Protein AF-A0A699UCY2-F1 (afdb_monomer_lite)

Organism: Tanacetum cinerariifolium (NCBI:txid118510)

Radius of gyration: 21.36 Å; chains: 1; bounding box: 58×49×42 Å

pLDDT: mean 86.12, std 10.16, range [36.03, 95.38]

InterPro domains:
  IPR010339 TIP49, P-loop domain [PF06068] (1-125)
  IPR027238 RuvB-like [PTHR11093] (1-125)
  IPR027417 P-loop containing nucleoside triphosphate hydrolase [G3DSA:3.40.50.300] (1-125)
  IPR027417 P-loop containing nucleoside triphosphate hydrolase [SSF52540] (2-104)

Foldseek 3Di:
DDDPVVLLVVLVVVLVCVLVVVDDPDDDDDDDDPPPCPVVSVVVSQVSNDPPQFDADDDPVQLDDPVDHSVVSVVVSVVSRDDDDDDDDDDDDDFDWPDKAWDDDPDPPDDDIDIDTDGDDPPPDD

Sequence (126 aa):
MVGQTKARKAAGVIVQMVKEGKIASRVVLLAAQPGTGKTAIAMGMAKSIGLETPFAMLAGSELFSLEMSKTEALMQACRKAIGVRIKEETEVMEGEVVEIQIDRPALLGAVSKTGKLTLKTTEMEI

Secondary structure (DSSP, 8-state):
--S-HHHHHHHHHHHHHHHTT---S--------TTSSHHHHHHHHHHHH-TTS------GGGG--SSS-HHHHHHHHHHHT--------------EEEEEEEE--SSTTS-PPEEEEEEE-TT---

Structure (mmCIF, N/CA/C/O backbone):
data_AF-A0A699UCY2-F1
#
_entry.id   AF-A0A699UCY2-F1
#
loop_
_atom_site.group_PDB
_atom_site.id
_atom_site.type_symbol
_atom_site.label_atom_id
_atom_site.label_alt_id
_atom_site.label_comp_id
_atom_site.label_asym_id
_atom_site.label_entity_id
_atom_site.label_seq_id
_atom_site.pdbx_PDB_ins_code
_atom_site.Cartn_x
_atom_site.Cartn_y
_atom_site.Cartn_z
_atom_site.occupancy
_atom_site.B_iso_or_equiv
_atom_site.auth_seq_id
_atom_site.auth_comp_id
_atom_site.auth_asym_id
_atom_site.auth_atom_id
_atom_site.pdbx_PDB_model_num
ATOM 1 N N . MET A 1 1 ? -8.687 -5.660 -11.034 1.00 74.88 1 MET A N 1
ATOM 2 C CA . MET A 1 1 ? -7.493 -5.971 -11.860 1.00 74.88 1 MET A CA 1
ATOM 3 C C . MET A 1 1 ? -7.890 -6.960 -12.937 1.00 74.88 1 MET A C 1
ATOM 5 O O . MET A 1 1 ? -8.537 -7.946 -12.607 1.00 74.88 1 MET A O 1
ATOM 9 N N . VAL A 1 2 ? -7.500 -6.712 -14.184 1.00 87.19 2 VAL A N 1
ATOM 10 C CA . VAL A 1 2 ? -7.821 -7.566 -15.338 1.00 87.19 2 VAL A CA 1
ATOM 11 C C . VAL A 1 2 ? -6.514 -8.097 -15.935 1.00 87.19 2 VAL A C 1
ATOM 13 O O . VAL A 1 2 ? -5.512 -7.385 -15.942 1.00 87.19 2 VAL A O 1
ATOM 16 N N . GLY A 1 3 ? -6.497 -9.354 -16.385 1.00 91.81 3 GLY A N 1
ATOM 17 C CA . GLY A 1 3 ? -5.299 -9.997 -16.937 1.00 91.81 3 GLY A CA 1
ATOM 18 C C . GLY A 1 3 ? -4.209 -10.309 -15.900 1.00 91.81 3 GLY A C 1
ATOM 19 O O . GLY A 1 3 ? -4.487 -10.444 -14.705 1.00 91.81 3 GLY A O 1
ATOM 20 N N . GLN A 1 4 ? -2.964 -10.465 -16.375 1.00 92.38 4 GLN A N 1
ATOM 21 C CA . GLN A 1 4 ? -1.771 -10.790 -15.570 1.00 92.38 4 GLN A CA 1
ATOM 22 C C . GLN A 1 4 ? -1.958 -12.000 -14.633 1.00 92.38 4 GLN A C 1
ATOM 24 O O . GLN A 1 4 ? -1.514 -11.996 -13.486 1.00 92.38 4 GLN A O 1
ATOM 29 N N . THR A 1 5 ? -2.624 -13.057 -15.109 1.00 94.44 5 THR A N 1
ATOM 30 C CA . THR A 1 5 ? -3.078 -14.186 -14.277 1.00 94.44 5 THR A CA 1
ATOM 31 C C . THR A 1 5 ? -1.939 -14.862 -13.512 1.00 94.44 5 THR A C 1
ATOM 33 O O . THR A 1 5 ? -2.072 -15.112 -12.316 1.00 94.44 5 THR A O 1
ATOM 36 N N . LYS A 1 6 ? -0.790 -15.098 -14.166 1.00 94.19 6 LYS A N 1
ATOM 37 C CA . LYS A 1 6 ? 0.395 -15.693 -13.521 1.00 94.19 6 LYS A CA 1
ATOM 38 C C . LYS A 1 6 ? 0.955 -14.788 -12.419 1.00 94.19 6 LYS A C 1
ATOM 40 O O . LYS A 1 6 ? 1.172 -15.256 -11.304 1.00 94.19 6 LYS A O 1
ATOM 45 N N . ALA A 1 7 ? 1.124 -13.496 -12.704 1.00 94.62 7 ALA A N 1
ATOM 46 C CA . ALA A 1 7 ? 1.653 -12.535 -11.740 1.00 94.62 7 ALA A CA 1
ATOM 47 C C . ALA A 1 7 ? 0.699 -12.331 -10.553 1.00 94.62 7 ALA A C 1
ATOM 49 O O . ALA A 1 7 ? 1.140 -12.307 -9.410 1.00 94.62 7 ALA A O 1
ATOM 50 N N . ARG A 1 8 ? -0.616 -12.272 -10.800 1.00 94.50 8 ARG A N 1
ATOM 51 C CA . ARG A 1 8 ? -1.638 -12.197 -9.745 1.00 94.50 8 ARG A CA 1
ATOM 52 C C . ARG A 1 8 ? -1.660 -13.444 -8.869 1.00 94.50 8 ARG A C 1
ATOM 54 O O . ARG A 1 8 ? -1.781 -13.317 -7.656 1.00 94.50 8 ARG A O 1
ATOM 61 N N . LYS A 1 9 ? -1.524 -14.633 -9.463 1.00 95.38 9 LYS A N 1
ATOM 62 C CA . LYS A 1 9 ? -1.450 -15.888 -8.707 1.00 95.38 9 LYS A CA 1
ATOM 63 C C . LYS A 1 9 ? -0.212 -15.908 -7.806 1.00 95.38 9 LYS A C 1
ATOM 65 O O . LYS A 1 9 ? -0.347 -16.188 -6.623 1.00 95.38 9 LYS A O 1
ATOM 70 N N . ALA A 1 10 ? 0.957 -15.535 -8.331 1.00 95.31 10 ALA A N 1
ATOM 71 C CA . ALA A 1 10 ? 2.187 -15.427 -7.540 1.00 95.31 10 ALA A CA 1
ATOM 72 C C . ALA A 1 10 ? 2.069 -14.382 -6.413 1.00 95.31 10 ALA A C 1
ATOM 74 O O . ALA A 1 10 ? 2.399 -14.668 -5.264 1.00 95.31 10 ALA A O 1
ATOM 75 N N . ALA A 1 11 ? 1.524 -13.201 -6.719 1.00 94.62 11 ALA A N 1
ATOM 76 C CA . ALA A 1 11 ? 1.245 -12.154 -5.740 1.00 94.62 11 ALA A CA 1
ATOM 77 C C . ALA A 1 11 ? 0.294 -12.629 -4.628 1.00 94.62 11 ALA A C 1
ATOM 79 O O . ALA A 1 11 ? 0.522 -12.324 -3.462 1.00 94.62 11 ALA A O 1
ATOM 80 N N . GLY A 1 12 ? -0.732 -13.417 -4.968 1.00 94.50 12 GLY A N 1
ATOM 81 C CA . GLY A 1 12 ? -1.658 -14.007 -3.999 1.00 94.50 12 GLY A CA 1
ATOM 82 C C . GLY A 1 12 ? -0.970 -14.956 -3.016 1.00 94.50 12 GLY A C 1
ATOM 83 O O . GLY A 1 12 ? -1.203 -14.854 -1.816 1.00 94.50 12 GLY A O 1
ATOM 84 N N . VAL A 1 13 ? -0.059 -15.809 -3.501 1.00 94.69 13 VAL A N 1
ATOM 85 C CA . VAL A 1 13 ? 0.745 -16.688 -2.630 1.00 94.69 13 VAL A CA 1
ATOM 86 C C . VAL A 1 13 ? 1.598 -15.856 -1.670 1.00 94.69 13 VAL A C 1
ATOM 88 O O . VAL A 1 13 ? 1.648 -16.154 -0.483 1.00 94.69 13 VAL A O 1
ATOM 91 N N . ILE A 1 14 ? 2.218 -14.773 -2.150 1.00 93.56 14 ILE A N 1
ATOM 92 C CA . ILE A 1 14 ? 3.010 -13.869 -1.301 1.00 93.56 14 ILE A CA 1
ATOM 93 C C . ILE A 1 14 ? 2.141 -13.209 -0.229 1.00 93.56 14 ILE A C 1
ATOM 95 O O . ILE A 1 14 ? 2.510 -13.233 0.941 1.00 93.56 14 ILE A O 1
ATOM 99 N N . VAL A 1 15 ? 0.982 -12.659 -0.601 1.00 92.50 15 VAL A N 1
ATOM 100 C CA . VAL A 1 15 ? 0.042 -12.053 0.358 1.00 92.50 15 VAL A CA 1
ATOM 101 C C . VAL A 1 15 ? -0.364 -13.063 1.427 1.00 92.50 15 VAL A C 1
ATOM 103 O O . VAL A 1 15 ? -0.406 -12.722 2.606 1.00 92.50 15 VAL A O 1
ATOM 106 N N . GLN A 1 16 ? -0.620 -14.311 1.038 1.00 93.06 16 GLN A N 1
ATOM 107 C CA . GLN A 1 16 ? -0.981 -15.357 1.983 1.00 93.06 16 GLN A CA 1
ATOM 108 C C . GLN A 1 16 ? 0.174 -15.717 2.926 1.00 93.06 16 GLN A C 1
ATOM 110 O O . GLN A 1 16 ? -0.032 -15.782 4.133 1.00 93.06 16 GLN A O 1
ATOM 115 N N . MET A 1 17 ? 1.401 -15.840 2.413 1.00 92.56 17 MET A N 1
ATOM 116 C CA . MET A 1 17 ? 2.586 -16.062 3.250 1.00 92.56 17 MET A CA 1
ATOM 117 C C . MET A 1 17 ? 2.824 -14.920 4.249 1.00 92.56 17 MET A C 1
ATOM 119 O O . MET A 1 17 ? 3.255 -15.182 5.371 1.00 92.56 17 MET A O 1
ATOM 123 N N . VAL A 1 18 ? 2.527 -13.673 3.863 1.00 89.62 18 VAL A N 1
ATOM 124 C CA . VAL A 1 18 ? 2.596 -12.505 4.758 1.00 89.62 18 VAL A CA 1
ATOM 125 C C . VAL A 1 18 ? 1.525 -12.586 5.846 1.00 89.62 18 VAL A C 1
ATOM 127 O O . VAL A 1 18 ? 1.847 -12.423 7.018 1.00 89.62 18 VAL A O 1
ATOM 130 N N . LYS A 1 19 ? 0.269 -12.890 5.490 1.00 87.88 19 LYS A N 1
ATOM 131 C CA . LYS A 1 19 ? -0.832 -13.035 6.463 1.00 87.88 19 LYS A CA 1
ATOM 132 C C . LYS A 1 19 ? -0.603 -14.167 7.461 1.00 87.88 19 LYS A C 1
ATOM 134 O O . LYS A 1 19 ? -0.960 -14.038 8.623 1.00 87.88 19 LYS A O 1
ATOM 139 N N . GLU A 1 20 ? -0.000 -15.261 7.008 1.00 90.88 20 GLU A N 1
ATOM 140 C CA . GLU A 1 20 ? 0.350 -16.411 7.846 1.00 90.88 20 GLU A CA 1
ATOM 141 C C . GLU A 1 20 ? 1.627 -16.179 8.677 1.00 90.88 20 GLU A C 1
ATOM 143 O O . GLU A 1 20 ? 2.028 -17.063 9.430 1.00 90.88 20 GLU A O 1
ATOM 148 N N . GLY A 1 21 ? 2.305 -15.033 8.527 1.00 84.00 21 GLY A N 1
ATOM 149 C CA . GLY A 1 21 ? 3.545 -14.723 9.246 1.00 84.00 21 GLY A CA 1
ATOM 150 C C . GLY A 1 21 ? 4.742 -15.603 8.860 1.00 84.00 21 GLY A C 1
ATOM 151 O O . GLY A 1 21 ? 5.761 -15.595 9.543 1.00 84.00 21 GLY A O 1
ATOM 152 N N . LYS A 1 22 ? 4.653 -16.362 7.759 1.00 84.69 22 LYS A N 1
ATOM 153 C CA . LYS A 1 22 ? 5.700 -17.299 7.304 1.00 84.69 22 LYS A CA 1
ATOM 154 C C . LYS A 1 22 ? 6.893 -16.605 6.649 1.00 84.69 22 LYS A C 1
ATOM 156 O O . LYS A 1 22 ? 7.924 -17.233 6.411 1.00 84.69 22 LYS A O 1
ATOM 161 N N . ILE A 1 23 ? 6.750 -15.325 6.309 1.00 79.69 23 ILE A N 1
ATOM 162 C CA . ILE A 1 23 ? 7.798 -14.515 5.694 1.00 79.69 23 ILE A CA 1
ATOM 163 C C . ILE A 1 23 ? 7.944 -13.203 6.462 1.00 79.69 23 ILE A C 1
ATOM 165 O O . ILE A 1 23 ? 6.996 -12.430 6.561 1.00 79.69 23 ILE A O 1
ATOM 169 N N . ALA A 1 24 ? 9.170 -12.927 6.903 1.00 74.88 24 ALA A N 1
ATOM 170 C CA . ALA A 1 24 ? 9.623 -11.621 7.363 1.00 74.88 24 ALA A CA 1
ATOM 171 C C 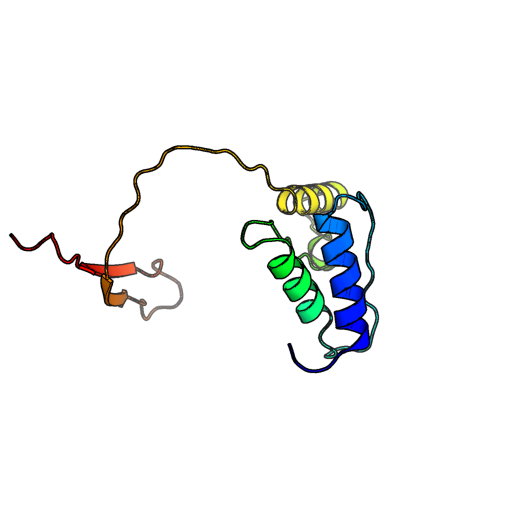. ALA A 1 24 ? 10.893 -11.221 6.593 1.00 74.88 24 ALA A C 1
ATOM 173 O O . ALA A 1 24 ? 11.656 -12.08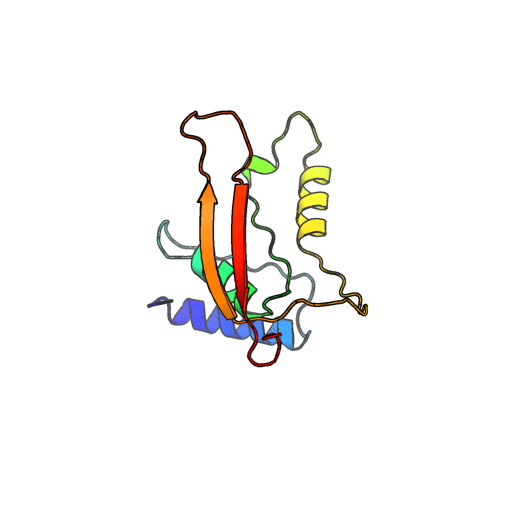6 6.154 1.00 74.88 24 ALA A O 1
ATOM 174 N N . SER A 1 25 ? 11.103 -9.915 6.412 1.00 78.94 25 SER A N 1
ATOM 175 C CA . SER A 1 25 ? 12.340 -9.342 5.854 1.00 78.94 25 SER A CA 1
ATOM 176 C C . SER A 1 25 ? 12.749 -9.877 4.474 1.00 78.94 25 SER A C 1
ATOM 178 O O . SER A 1 25 ? 13.933 -10.052 4.191 1.00 78.94 25 SER A O 1
ATOM 180 N N . ARG A 1 26 ? 11.776 -10.141 3.591 1.00 87.94 26 ARG A N 1
ATOM 181 C CA . ARG A 1 26 ? 12.040 -10.530 2.197 1.00 87.94 26 ARG A CA 1
ATOM 182 C C . ARG A 1 26 ? 11.637 -9.439 1.221 1.00 87.94 26 ARG A C 1
ATOM 184 O O . ARG A 1 26 ? 10.629 -8.764 1.405 1.00 87.94 26 ARG A O 1
ATOM 191 N N . VAL A 1 27 ? 12.411 -9.331 0.146 1.00 90.31 27 VAL A N 1
ATOM 192 C CA . VAL A 1 27 ? 12.154 -8.412 -0.963 1.00 90.31 27 VAL A CA 1
ATOM 193 C C . VAL A 1 27 ? 11.523 -9.179 -2.117 1.00 90.31 27 VAL A C 1
ATOM 195 O O . VAL A 1 27 ? 11.981 -10.259 -2.488 1.00 90.31 27 VAL A O 1
ATOM 198 N N . VAL A 1 28 ? 10.475 -8.603 -2.696 1.00 92.44 28 VAL A N 1
ATOM 199 C CA . VAL A 1 28 ? 9.821 -9.114 -3.902 1.00 92.44 28 VAL A CA 1
ATOM 200 C C . VAL A 1 28 ? 10.113 -8.150 -5.042 1.00 92.44 28 VAL A C 1
ATOM 202 O O . VAL A 1 28 ? 9.755 -6.977 -4.970 1.00 92.44 28 VAL A O 1
ATOM 205 N N . LEU A 1 29 ? 10.739 -8.649 -6.108 1.00 94.81 29 LEU A N 1
ATOM 206 C CA . LEU A 1 29 ? 11.026 -7.871 -7.309 1.00 94.81 29 LEU A CA 1
ATOM 207 C C . LEU A 1 29 ? 9.991 -8.173 -8.400 1.00 94.81 29 LEU A C 1
ATOM 209 O O . LEU A 1 29 ? 9.835 -9.316 -8.823 1.00 94.81 29 LEU A O 1
ATOM 213 N N . LEU A 1 30 ? 9.311 -7.135 -8.890 1.00 93.69 30 LEU A N 1
ATOM 214 C CA . LEU A 1 30 ? 8.409 -7.221 -10.039 1.00 93.69 30 LEU A CA 1
ATOM 215 C C . LEU A 1 30 ? 9.109 -6.659 -11.283 1.00 93.69 30 LEU A C 1
ATOM 217 O O . LEU A 1 30 ? 9.202 -5.444 -11.445 1.00 93.69 30 LEU A O 1
ATOM 221 N N . ALA A 1 31 ? 9.568 -7.529 -12.184 1.00 94.06 31 ALA A N 1
ATOM 222 C CA . ALA A 1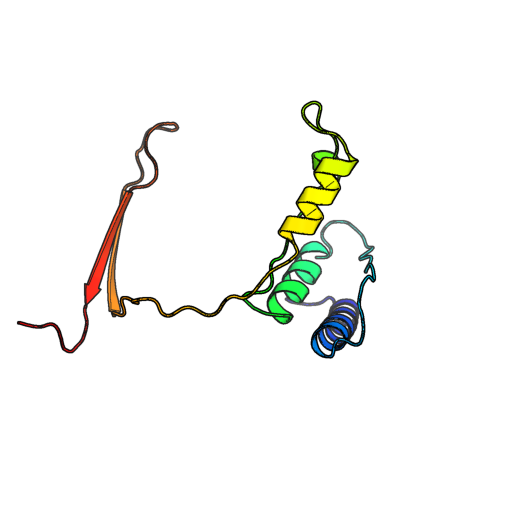 31 ? 10.242 -7.146 -13.428 1.00 94.06 31 ALA A CA 1
ATOM 223 C C . ALA A 1 31 ? 9.362 -7.439 -14.657 1.00 94.06 31 ALA A C 1
ATOM 225 O O . ALA A 1 31 ? 8.821 -8.531 -14.788 1.00 94.06 31 ALA A O 1
ATOM 226 N N . ALA A 1 32 ? 9.195 -6.455 -15.551 1.00 93.62 32 ALA A N 1
ATOM 227 C CA . ALA A 1 32 ? 8.570 -6.609 -16.879 1.00 93.62 32 ALA A CA 1
ATOM 228 C C . ALA A 1 32 ? 8.733 -5.295 -17.690 1.00 93.62 32 ALA A C 1
ATOM 230 O O . ALA A 1 32 ? 9.292 -4.325 -17.178 1.00 93.62 32 ALA A O 1
ATOM 231 N N . GLN A 1 33 ? 8.119 -5.180 -18.867 1.00 95.31 33 GLN A N 1
ATOM 232 C CA . GLN A 1 33 ? 8.068 -3.931 -19.652 1.00 95.31 33 GLN A CA 1
ATOM 233 C C . GLN A 1 33 ? 7.235 -2.807 -18.989 1.00 95.31 33 GLN A C 1
ATOM 235 O O . GLN A 1 33 ? 6.361 -3.111 -18.164 1.00 95.31 33 GLN A O 1
ATOM 240 N N . PRO A 1 34 ? 7.464 -1.518 -19.304 1.00 94.50 34 PRO A N 1
ATOM 241 C CA . PRO A 1 34 ? 6.600 -0.412 -18.873 1.00 94.50 34 PRO A CA 1
ATOM 242 C C . PRO A 1 34 ? 5.125 -0.636 -19.255 1.00 94.50 34 PRO A C 1
ATOM 244 O O . PRO A 1 34 ? 4.827 -1.358 -20.198 1.00 94.50 34 PRO A O 1
ATOM 247 N N . GLY A 1 35 ? 4.183 -0.081 -18.486 1.00 92.62 35 GLY A N 1
ATOM 248 C CA . GLY A 1 35 ? 2.740 -0.201 -18.768 1.00 92.62 35 GLY A CA 1
ATOM 249 C C . GLY A 1 35 ? 2.088 -1.557 -18.439 1.00 92.62 35 GLY A C 1
ATOM 250 O O . GLY A 1 35 ? 0.873 -1.683 -18.494 1.00 92.62 35 GLY A O 1
ATOM 251 N N . THR A 1 36 ? 2.849 -2.567 -18.007 1.00 93.50 36 THR A N 1
ATOM 252 C CA . THR A 1 36 ? 2.325 -3.927 -17.725 1.00 93.50 36 THR A CA 1
ATOM 253 C C . THR A 1 36 ? 1.644 -4.104 -16.358 1.00 93.50 36 THR A C 1
ATOM 255 O O . THR A 1 36 ? 1.288 -5.222 -15.986 1.00 93.50 36 THR A O 1
ATOM 258 N N . GLY A 1 37 ? 1.453 -3.021 -15.596 1.00 92.31 37 GLY A N 1
ATOM 259 C CA . GLY A 1 37 ? 0.680 -3.039 -14.347 1.00 92.31 37 GLY A CA 1
ATOM 260 C C . GLY A 1 37 ? 1.436 -3.475 -13.083 1.00 92.31 37 GLY A C 1
ATOM 261 O O . GLY A 1 37 ? 0.799 -3.915 -12.131 1.00 92.31 37 GLY A O 1
ATOM 262 N N . LYS A 1 38 ? 2.769 -3.337 -13.022 1.00 94.75 38 LYS A N 1
ATOM 263 C CA . LYS A 1 38 ? 3.563 -3.701 -11.821 1.00 94.75 38 LYS A CA 1
ATOM 264 C C . LYS A 1 38 ? 3.116 -2.946 -10.574 1.00 94.75 38 LYS A C 1
ATOM 266 O O . LYS A 1 38 ? 2.837 -3.561 -9.551 1.00 94.75 38 LYS A O 1
ATOM 271 N N . THR A 1 39 ? 2.987 -1.624 -10.687 1.00 91.69 39 THR A N 1
ATOM 272 C CA . THR A 1 39 ? 2.522 -0.761 -9.594 1.00 91.69 39 THR A CA 1
ATOM 273 C C . THR A 1 39 ? 1.096 -1.122 -9.181 1.00 91.69 39 THR A C 1
ATOM 275 O O . THR A 1 39 ? 0.797 -1.183 -7.994 1.00 91.69 39 THR A O 1
ATOM 278 N N . ALA A 1 40 ? 0.233 -1.468 -10.144 1.00 92.75 40 ALA A N 1
ATOM 279 C CA . ALA A 1 40 ? -1.128 -1.918 -9.862 1.00 92.75 40 ALA A CA 1
ATOM 280 C C . ALA A 1 40 ? -1.160 -3.257 -9.101 1.00 92.75 40 ALA A C 1
ATOM 282 O O . ALA A 1 40 ? -1.974 -3.416 -8.194 1.00 92.75 40 ALA A O 1
ATOM 283 N N . ILE A 1 41 ? -0.269 -4.203 -9.427 1.00 93.69 41 ILE A N 1
ATOM 284 C CA . ILE A 1 41 ? -0.113 -5.454 -8.667 1.00 93.69 41 ILE A CA 1
ATOM 285 C C . ILE A 1 41 ? 0.356 -5.153 -7.239 1.00 93.69 41 ILE A C 1
ATOM 287 O O . ILE A 1 41 ? -0.258 -5.651 -6.301 1.00 93.69 41 ILE A O 1
ATOM 291 N N . ALA A 1 42 ? 1.379 -4.310 -7.061 1.00 91.56 42 ALA A N 1
ATOM 292 C CA . ALA A 1 42 ? 1.891 -3.947 -5.736 1.00 91.56 42 ALA A CA 1
ATOM 293 C C . ALA A 1 42 ? 0.817 -3.276 -4.857 1.00 91.56 42 ALA A C 1
ATOM 295 O O . ALA A 1 42 ? 0.610 -3.682 -3.715 1.00 91.56 42 ALA A O 1
ATOM 296 N N . MET A 1 43 ? 0.059 -2.324 -5.411 1.00 89.56 43 MET A N 1
ATOM 297 C CA . MET A 1 43 ? -1.075 -1.706 -4.713 1.00 89.56 43 MET A CA 1
ATOM 298 C C . MET A 1 43 ? -2.183 -2.719 -4.393 1.00 89.56 43 MET A C 1
ATOM 300 O O . MET A 1 43 ? -2.789 -2.659 -3.325 1.00 89.56 43 MET A O 1
ATOM 304 N N . GLY A 1 44 ? -2.451 -3.661 -5.303 1.00 91.56 44 GLY A N 1
ATOM 305 C CA . GLY A 1 44 ? -3.407 -4.744 -5.077 1.00 91.56 44 GLY A CA 1
ATOM 306 C C . GLY A 1 44 ? -2.988 -5.663 -3.929 1.00 91.56 44 GLY A C 1
ATOM 307 O O . GLY A 1 44 ? -3.826 -6.022 -3.104 1.00 91.56 44 GLY A O 1
ATOM 308 N N . MET A 1 45 ? -1.698 -6.001 -3.840 1.00 91.69 45 MET A N 1
ATOM 309 C CA . MET A 1 45 ? -1.139 -6.777 -2.730 1.00 91.69 45 MET A CA 1
ATOM 310 C C . MET A 1 45 ? -1.307 -6.038 -1.404 1.00 91.69 45 MET A C 1
ATOM 312 O O . MET A 1 45 ? -1.840 -6.619 -0.465 1.00 91.69 45 MET A O 1
ATOM 316 N N . ALA A 1 46 ? -0.935 -4.756 -1.352 1.00 88.81 46 ALA A N 1
ATOM 317 C CA . ALA A 1 46 ? -1.051 -3.930 -0.151 1.00 88.81 46 ALA A CA 1
ATOM 318 C C . ALA A 1 46 ? -2.491 -3.878 0.382 1.00 88.81 46 ALA A C 1
ATOM 320 O O . ALA A 1 46 ? -2.739 -4.249 1.526 1.00 88.81 46 ALA A O 1
ATOM 321 N N . LYS A 1 47 ? -3.458 -3.546 -0.486 1.00 88.38 47 LYS A N 1
ATOM 322 C CA . LYS A 1 47 ? -4.888 -3.530 -0.129 1.00 88.38 47 LYS A CA 1
ATOM 323 C C . LYS A 1 47 ? -5.417 -4.897 0.311 1.00 88.38 47 LYS A C 1
ATOM 325 O O . LYS A 1 47 ? -6.356 -4.965 1.094 1.00 88.38 47 LYS A O 1
ATOM 330 N N . SER A 1 48 ? -4.839 -5.982 -0.206 1.00 90.25 48 SER A N 1
ATOM 331 C CA . SER A 1 48 ? -5.263 -7.344 0.132 1.00 90.25 48 SER A CA 1
ATOM 332 C C . SER A 1 48 ? -4.727 -7.821 1.481 1.00 90.25 48 SER A C 1
ATOM 334 O O . SER A 1 48 ? -5.336 -8.716 2.065 1.00 90.25 48 SER A O 1
ATOM 336 N N . ILE A 1 49 ? -3.603 -7.277 1.967 1.00 87.44 49 ILE A N 1
ATOM 337 C CA . ILE A 1 49 ? -3.046 -7.599 3.292 1.00 87.44 49 ILE A CA 1
ATOM 338 C C . ILE A 1 49 ? -3.968 -7.038 4.381 1.00 87.44 49 ILE A C 1
ATOM 340 O O . ILE A 1 49 ? -4.385 -7.796 5.254 1.00 87.44 49 ILE A O 1
ATOM 344 N N . GLY A 1 50 ? -4.370 -5.772 4.255 1.00 84.19 50 GLY A N 1
ATOM 345 C CA . GLY A 1 50 ? -5.364 -5.129 5.109 1.00 84.19 50 GLY A CA 1
ATOM 346 C C . GLY A 1 50 ? -5.592 -3.671 4.708 1.00 84.19 50 GLY A C 1
ATOM 347 O O . GLY A 1 50 ? -4.678 -3.011 4.219 1.00 84.19 50 GLY A O 1
ATOM 348 N N . LEU A 1 51 ? -6.808 -3.159 4.927 1.00 76.62 51 LEU A N 1
ATOM 349 C CA . LEU A 1 51 ? -7.153 -1.751 4.662 1.00 76.62 51 LEU A CA 1
ATOM 350 C C . LEU A 1 51 ? -6.337 -0.779 5.528 1.00 76.62 51 LEU A C 1
ATOM 352 O O . LEU A 1 51 ? -6.041 0.329 5.098 1.00 76.62 51 LEU A O 1
ATOM 356 N N . GLU A 1 52 ? -5.945 -1.225 6.719 1.00 76.88 52 GLU A N 1
ATOM 357 C CA . GLU A 1 52 ? -5.175 -0.448 7.695 1.00 76.88 52 GLU A CA 1
ATOM 358 C C . GLU A 1 52 ? -3.666 -0.722 7.627 1.00 76.88 52 GLU A C 1
ATOM 360 O O . GLU A 1 52 ? -2.902 -0.218 8.447 1.00 76.88 52 GLU A O 1
ATOM 365 N N . THR A 1 53 ? -3.209 -1.573 6.702 1.00 80.75 53 THR A N 1
ATOM 366 C CA . THR A 1 53 ? -1.779 -1.852 6.566 1.00 80.75 53 THR A CA 1
ATOM 367 C C . THR A 1 53 ? -1.111 -0.681 5.842 1.00 80.75 53 THR A C 1
ATOM 369 O O . THR A 1 53 ? -1.479 -0.397 4.698 1.00 80.75 53 THR A O 1
ATOM 372 N N . PRO A 1 54 ? -0.128 0.005 6.455 1.00 82.56 54 PRO A N 1
ATOM 373 C CA . PRO A 1 54 ? 0.536 1.125 5.808 1.00 82.56 54 PRO A CA 1
ATOM 374 C C . PRO A 1 54 ? 1.296 0.657 4.566 1.00 82.56 54 PRO A C 1
ATOM 376 O O . PRO A 1 54 ? 1.978 -0.368 4.568 1.00 82.56 54 PRO A O 1
ATOM 379 N N . PHE A 1 55 ? 1.182 1.432 3.493 1.00 84.94 55 PHE A N 1
ATOM 380 C CA . PHE A 1 55 ? 1.888 1.199 2.240 1.00 84.94 55 PHE A CA 1
ATOM 381 C C . PHE A 1 55 ? 2.608 2.479 1.829 1.00 84.94 55 PHE A C 1
ATOM 383 O O . PHE A 1 55 ? 1.969 3.470 1.478 1.00 84.94 55 PHE A O 1
ATOM 390 N N . ALA A 1 56 ? 3.939 2.453 1.864 1.00 87.19 56 ALA A N 1
ATOM 391 C CA . ALA A 1 56 ? 4.766 3.566 1.419 1.00 87.19 56 ALA A CA 1
ATOM 392 C C . ALA A 1 56 ? 5.206 3.341 -0.035 1.00 87.19 56 ALA A C 1
ATOM 394 O O . ALA A 1 56 ? 5.889 2.364 -0.344 1.00 87.19 56 ALA A O 1
ATOM 395 N N . MET A 1 57 ? 4.821 4.253 -0.928 1.00 89.12 57 MET A N 1
ATOM 396 C CA . MET A 1 57 ? 5.372 4.329 -2.280 1.00 89.12 57 MET A CA 1
ATOM 397 C C . MET A 1 57 ? 6.574 5.274 -2.262 1.00 89.12 57 MET A C 1
ATOM 399 O O . MET A 1 57 ? 6.475 6.365 -1.710 1.00 89.12 57 MET A O 1
ATOM 403 N N . LEU A 1 58 ? 7.687 4.844 -2.854 1.00 90.81 58 LEU A N 1
ATOM 404 C CA . LEU A 1 58 ? 8.919 5.622 -2.950 1.00 90.81 58 LEU A CA 1
ATOM 405 C C . LEU A 1 58 ? 9.484 5.484 -4.365 1.00 90.81 58 LEU A C 1
ATOM 407 O O . LEU A 1 58 ? 9.642 4.366 -4.867 1.00 90.81 58 LEU A O 1
ATOM 411 N N . ALA A 1 59 ? 9.807 6.603 -5.000 1.00 90.94 59 ALA A N 1
ATOM 412 C CA . ALA A 1 59 ? 10.579 6.628 -6.231 1.00 90.94 59 ALA A CA 1
ATOM 413 C C . ALA A 1 59 ? 12.079 6.684 -5.909 1.00 90.94 59 ALA A C 1
ATOM 415 O O . ALA A 1 59 ? 12.518 7.403 -5.019 1.00 90.94 59 ALA A O 1
ATOM 416 N N . GLY A 1 60 ? 12.904 5.955 -6.667 1.00 88.62 60 GLY A N 1
ATOM 417 C CA . GLY A 1 60 ? 14.353 5.918 -6.422 1.00 88.62 60 GLY A CA 1
ATOM 418 C C . GLY A 1 60 ? 15.032 7.290 -6.519 1.00 88.62 60 GLY A C 1
ATOM 419 O O . GLY A 1 60 ? 16.024 7.528 -5.840 1.00 88.62 60 GLY A O 1
ATOM 420 N N . SER A 1 61 ? 14.474 8.209 -7.310 1.00 89.25 61 SER A N 1
ATOM 421 C CA . SER A 1 61 ? 14.934 9.597 -7.403 1.00 89.25 61 SER A CA 1
ATOM 422 C C . SER A 1 61 ? 14.715 10.393 -6.113 1.00 89.25 61 SER A C 1
ATOM 424 O O . SER A 1 61 ? 15.500 11.288 -5.831 1.00 89.25 61 SER A O 1
ATOM 426 N N . GLU A 1 62 ? 13.708 10.050 -5.304 1.00 85.69 62 GLU A N 1
ATOM 427 C CA . GLU A 1 62 ? 13.415 10.729 -4.031 1.00 85.69 62 GLU A CA 1
ATOM 428 C C . GLU A 1 62 ? 14.478 10.448 -2.959 1.00 85.69 62 GLU A C 1
ATOM 430 O O . GLU A 1 62 ? 14.589 11.192 -1.990 1.00 85.69 62 GLU A O 1
ATOM 435 N N . LEU A 1 63 ? 15.299 9.405 -3.136 1.00 86.56 63 LEU A N 1
ATOM 436 C CA . LEU A 1 63 ? 16.420 9.109 -2.238 1.00 86.56 63 LEU A CA 1
ATOM 437 C C . LEU A 1 63 ? 17.597 10.079 -2.405 1.00 86.56 63 LEU A C 1
ATOM 439 O O . LEU A 1 63 ? 18.464 10.147 -1.533 1.00 86.56 63 LEU A O 1
ATOM 443 N N . PHE A 1 64 ? 17.664 10.800 -3.524 1.00 85.88 64 PHE A N 1
ATOM 444 C CA . PHE A 1 64 ? 18.745 11.732 -3.820 1.00 85.88 64 PHE A CA 1
ATOM 445 C C . PHE A 1 64 ? 18.304 13.150 -3.454 1.00 85.88 64 PHE A C 1
ATOM 447 O O . PHE A 1 64 ? 17.772 13.879 -4.285 1.00 85.88 64 PHE A O 1
ATOM 454 N N . SER A 1 65 ? 18.534 13.530 -2.198 1.00 81.25 65 SER A N 1
ATOM 455 C CA . SER A 1 65 ? 18.297 14.886 -1.697 1.00 81.25 65 SER A CA 1
ATOM 456 C C . SER A 1 65 ? 19.610 15.558 -1.291 1.00 81.25 65 SER A C 1
ATOM 458 O O . SER A 1 65 ? 20.565 14.888 -0.893 1.00 81.25 65 SER A O 1
ATOM 460 N N . LEU A 1 66 ? 19.653 16.888 -1.400 1.00 84.12 66 LEU A N 1
ATOM 461 C CA . LEU A 1 66 ? 20.725 17.720 -0.843 1.00 84.12 66 LEU A CA 1
ATOM 462 C C . LEU A 1 66 ? 20.498 18.024 0.646 1.00 84.12 66 LEU A C 1
ATOM 464 O O . LEU A 1 66 ? 21.447 18.336 1.356 1.00 84.12 66 LEU A O 1
ATOM 468 N N . GLU A 1 67 ? 19.254 17.921 1.120 1.00 86.69 67 GLU A N 1
ATOM 469 C CA . GLU A 1 67 ? 18.858 18.285 2.486 1.00 86.69 67 GLU A CA 1
ATOM 470 C C . GLU A 1 67 ? 19.088 17.154 3.494 1.00 86.69 67 GLU A C 1
ATOM 472 O O . GLU A 1 67 ? 19.231 17.399 4.690 1.00 86.69 67 GLU A O 1
ATOM 477 N N . MET A 1 68 ? 19.120 15.901 3.030 1.00 89.44 68 MET A N 1
ATOM 478 C CA . MET A 1 68 ? 19.246 14.727 3.893 1.00 89.44 68 MET A CA 1
ATOM 479 C C . MET A 1 68 ? 20.105 13.631 3.268 1.00 89.44 68 MET A C 1
ATOM 481 O O . MET A 1 68 ? 20.212 13.506 2.048 1.00 89.44 68 MET A O 1
ATOM 485 N N . SER A 1 69 ? 20.699 12.793 4.120 1.00 92.44 69 SER A N 1
ATOM 486 C CA . SER A 1 69 ? 21.501 11.660 3.657 1.00 92.44 69 SER A CA 1
ATOM 487 C C . SER A 1 69 ? 20.631 10.561 3.033 1.00 92.44 69 SER A C 1
ATOM 489 O O . SER A 1 69 ? 19.505 10.312 3.464 1.00 92.44 69 SER A O 1
ATOM 491 N N . LYS A 1 70 ? 21.195 9.833 2.060 1.00 91.75 70 LYS A N 1
ATOM 492 C CA . LYS A 1 70 ? 20.548 8.672 1.414 1.00 91.75 70 LYS A CA 1
ATOM 493 C C . LYS A 1 70 ? 20.075 7.621 2.428 1.00 91.75 70 LYS A C 1
ATOM 495 O O . LYS A 1 70 ? 19.005 7.039 2.265 1.00 91.75 70 LYS A O 1
ATOM 500 N N . THR A 1 71 ? 20.867 7.385 3.476 1.00 91.62 71 THR A N 1
ATOM 501 C CA . THR A 1 71 ? 20.536 6.434 4.547 1.00 91.62 71 THR A CA 1
ATOM 502 C C . THR A 1 71 ? 19.341 6.910 5.366 1.00 91.62 71 THR A C 1
ATOM 504 O O . THR A 1 71 ? 18.459 6.110 5.671 1.00 91.62 71 THR A O 1
ATOM 507 N N . GLU A 1 72 ? 19.284 8.205 5.681 1.00 90.69 72 GLU A N 1
ATOM 508 C CA . GLU A 1 72 ? 18.174 8.795 6.432 1.00 90.69 72 GLU A CA 1
ATOM 509 C C . GLU A 1 72 ? 16.876 8.770 5.616 1.00 90.69 72 GLU A C 1
ATOM 511 O O . GLU A 1 72 ? 15.841 8.335 6.120 1.00 90.69 72 GLU A O 1
ATOM 516 N N . ALA A 1 73 ? 16.941 9.113 4.326 1.00 90.62 73 ALA A N 1
ATOM 517 C CA . ALA A 1 73 ? 15.794 9.027 3.422 1.00 90.62 73 ALA A CA 1
ATOM 518 C C . ALA A 1 73 ? 15.217 7.597 3.362 1.00 90.62 73 ALA A C 1
ATOM 520 O O . ALA A 1 73 ? 14.002 7.397 3.454 1.00 90.62 73 ALA A O 1
ATOM 521 N N . LEU A 1 74 ? 16.087 6.583 3.280 1.00 91.06 74 LEU A N 1
ATOM 522 C CA . LEU A 1 74 ? 15.673 5.179 3.263 1.00 91.06 74 LEU A CA 1
ATOM 523 C C . LEU A 1 74 ? 15.095 4.726 4.614 1.00 91.06 74 LEU A C 1
ATOM 525 O O . LEU A 1 74 ? 14.064 4.054 4.648 1.00 91.06 74 LEU A O 1
ATOM 529 N N . MET A 1 75 ? 15.719 5.119 5.729 1.00 91.94 75 MET A N 1
ATOM 530 C CA . MET A 1 75 ? 15.213 4.855 7.082 1.00 91.94 75 MET A CA 1
ATOM 531 C C . MET A 1 75 ? 13.801 5.417 7.264 1.00 91.94 75 MET A C 1
ATOM 533 O O . MET A 1 75 ? 12.913 4.716 7.753 1.00 91.94 75 MET A O 1
ATOM 537 N N . GLN A 1 76 ? 13.567 6.658 6.838 1.00 90.00 76 GLN A N 1
ATOM 538 C CA . GLN A 1 76 ? 12.254 7.294 6.920 1.00 90.00 76 GLN A CA 1
ATOM 539 C C . GLN A 1 76 ? 11.214 6.580 6.056 1.00 90.00 76 GLN A C 1
ATOM 541 O O . GLN A 1 76 ? 10.092 6.358 6.516 1.00 90.00 76 GLN A O 1
ATOM 546 N N . ALA A 1 77 ? 11.576 6.170 4.838 1.00 90.19 77 ALA A N 1
ATOM 547 C CA . ALA A 1 77 ? 10.690 5.392 3.977 1.00 90.19 77 ALA A CA 1
ATOM 548 C C . ALA A 1 77 ? 10.287 4.056 4.628 1.00 90.19 77 ALA A C 1
ATOM 550 O O . ALA A 1 77 ? 9.104 3.713 4.644 1.00 90.19 77 ALA A O 1
ATOM 551 N N . CYS A 1 78 ? 11.238 3.343 5.238 1.00 89.62 78 CYS A N 1
ATOM 552 C CA . CYS A 1 78 ? 10.958 2.113 5.978 1.00 89.62 78 CYS A CA 1
ATOM 553 C C . CYS A 1 78 ? 10.056 2.361 7.194 1.00 89.62 78 CYS A C 1
ATOM 555 O O . CYS A 1 78 ? 9.102 1.616 7.398 1.00 89.62 78 CYS A O 1
ATOM 557 N N . ARG A 1 79 ? 10.297 3.423 7.977 1.00 91.06 79 ARG A N 1
ATOM 558 C CA . ARG A 1 79 ? 9.454 3.769 9.138 1.00 91.06 79 ARG A CA 1
ATOM 559 C C . ARG A 1 79 ? 8.016 4.086 8.733 1.00 91.06 79 ARG A C 1
ATOM 561 O O . ARG A 1 79 ? 7.097 3.622 9.393 1.00 91.06 79 ARG A O 1
ATOM 568 N N . LYS A 1 80 ? 7.811 4.800 7.619 1.00 89.62 80 LYS A N 1
ATOM 569 C CA . LYS A 1 80 ? 6.471 5.083 7.067 1.00 89.62 80 LYS A CA 1
ATOM 570 C C . LYS A 1 80 ? 5.706 3.816 6.662 1.00 89.62 80 LYS A C 1
ATOM 572 O O . LYS A 1 80 ? 4.481 3.838 6.625 1.00 89.62 80 LYS A O 1
ATOM 577 N N . ALA A 1 81 ? 6.408 2.728 6.347 1.00 87.75 81 ALA A N 1
ATOM 578 C CA . ALA A 1 81 ? 5.812 1.446 5.977 1.00 87.75 81 ALA A CA 1
ATOM 579 C C . ALA A 1 81 ? 5.527 0.522 7.180 1.00 87.75 81 ALA A C 1
ATOM 581 O O . ALA A 1 81 ? 5.016 -0.579 6.985 1.00 87.75 81 ALA A O 1
ATOM 582 N N . ILE A 1 82 ? 5.851 0.938 8.411 1.00 87.50 82 ILE A N 1
ATOM 583 C CA . ILE A 1 82 ? 5.625 0.161 9.636 1.00 87.50 82 ILE A CA 1
ATOM 584 C C . ILE A 1 82 ? 4.464 0.786 10.408 1.00 87.50 82 ILE A C 1
ATOM 586 O O . ILE A 1 82 ? 4.499 1.962 10.758 1.00 87.50 82 ILE A O 1
ATOM 590 N N . GLY A 1 83 ? 3.432 -0.013 10.681 1.00 85.69 83 GLY A N 1
ATOM 591 C CA . GLY A 1 83 ? 2.248 0.418 11.424 1.00 85.69 83 GLY A CA 1
ATOM 592 C C . GLY A 1 83 ? 2.218 -0.181 12.821 1.00 85.69 83 GLY A C 1
ATOM 593 O O . GLY A 1 83 ? 2.428 -1.383 12.980 1.00 85.69 83 GLY A O 1
ATOM 594 N N . VAL A 1 84 ? 1.909 0.645 13.818 1.00 87.44 84 VAL A N 1
ATOM 595 C CA . VAL A 1 84 ? 1.618 0.210 15.189 1.00 87.44 84 VAL A CA 1
ATOM 596 C C . VAL A 1 84 ? 0.132 0.434 15.433 1.00 87.44 84 VAL A C 1
ATOM 598 O O . VAL A 1 84 ? -0.364 1.541 15.248 1.00 87.44 84 VAL A O 1
ATOM 601 N N . ARG A 1 85 ? -0.590 -0.622 15.817 1.00 84.00 85 ARG A N 1
ATOM 602 C CA . ARG A 1 85 ? -2.024 -0.544 16.112 1.00 84.00 85 ARG A CA 1
ATOM 603 C C . ARG A 1 85 ? -2.229 -0.369 17.609 1.00 84.00 85 ARG A C 1
ATOM 605 O O . ARG A 1 85 ? -1.903 -1.272 18.375 1.00 84.00 85 ARG A O 1
ATOM 612 N N . ILE A 1 86 ? -2.803 0.763 17.992 1.00 89.31 86 ILE A N 1
ATOM 613 C CA . ILE A 1 86 ? -3.204 1.074 19.364 1.00 89.31 86 ILE A CA 1
ATOM 614 C C . ILE A 1 86 ? -4.733 1.073 19.391 1.00 89.31 86 ILE A C 1
ATOM 616 O O . ILE A 1 86 ? -5.363 1.581 18.467 1.00 89.31 86 ILE A O 1
ATOM 620 N N . LYS A 1 87 ? -5.323 0.422 20.395 1.00 91.00 87 LYS A N 1
ATOM 621 C CA . LYS A 1 87 ? -6.773 0.426 20.606 1.00 91.00 87 LYS A CA 1
ATOM 622 C C . LYS A 1 87 ? -7.107 1.540 21.590 1.00 91.00 87 LYS A C 1
ATOM 624 O O . LYS A 1 87 ? -6.498 1.587 22.654 1.00 91.00 87 LYS A O 1
ATOM 629 N N . GLU A 1 88 ? -8.063 2.379 21.231 1.00 92.31 88 GLU A N 1
ATOM 630 C CA . GLU A 1 88 ? -8.546 3.498 22.039 1.00 92.31 88 GLU A CA 1
ATOM 631 C C . GLU A 1 88 ? -10.059 3.637 21.833 1.00 92.31 88 GLU A C 1
ATOM 633 O O . GLU A 1 88 ? -10.577 3.232 20.788 1.00 92.31 88 GLU A O 1
ATOM 638 N N . GLU A 1 89 ? -10.762 4.154 22.838 1.00 92.31 89 GLU A N 1
ATOM 639 C CA . GLU A 1 89 ? -12.180 4.499 22.737 1.00 92.31 89 GLU A CA 1
ATOM 640 C C . GLU A 1 89 ? -12.305 5.928 22.206 1.00 92.31 89 GLU A C 1
ATOM 642 O O . GLU A 1 89 ? -11.706 6.853 22.752 1.00 92.31 89 GLU A O 1
ATOM 647 N N . THR A 1 90 ? -13.068 6.115 21.132 1.00 89.94 90 THR A N 1
ATOM 648 C CA . THR A 1 90 ? -13.299 7.430 20.530 1.00 89.94 90 THR A CA 1
ATOM 649 C C . THR A 1 90 ? -14.778 7.632 20.233 1.00 89.94 90 THR A C 1
ATOM 651 O O . THR A 1 90 ? -15.491 6.696 19.871 1.00 89.94 90 THR A O 1
ATOM 654 N N . GLU A 1 91 ? -15.244 8.870 20.382 1.00 92.44 91 GLU A N 1
ATOM 655 C CA . GLU A 1 91 ? -16.591 9.259 19.968 1.00 92.44 91 GLU A CA 1
ATOM 656 C C . GLU A 1 91 ? -16.654 9.323 18.435 1.00 92.44 91 GLU A C 1
ATOM 658 O O . GLU A 1 91 ? -15.823 9.969 17.790 1.00 92.44 91 GLU A O 1
ATOM 663 N N . VAL A 1 92 ? -17.638 8.646 17.841 1.00 90.00 92 VAL A N 1
ATOM 664 C CA . VAL A 1 92 ? -17.867 8.624 16.390 1.00 90.00 92 VAL A CA 1
ATOM 665 C C . VAL A 1 92 ? -19.224 9.247 16.072 1.00 90.00 92 VAL A C 1
ATOM 667 O O . VAL A 1 92 ? -20.210 8.995 16.758 1.00 90.00 92 VAL A O 1
ATOM 670 N N . MET A 1 93 ? -19.275 10.080 15.031 1.00 87.69 93 MET A N 1
ATOM 671 C CA . MET A 1 93 ? -20.525 10.639 14.509 1.00 87.69 93 MET A CA 1
ATOM 672 C C . MET A 1 93 ? -21.027 9.770 13.356 1.00 87.69 93 MET A C 1
ATOM 674 O O . MET A 1 93 ? -20.341 9.636 12.341 1.00 87.69 93 MET A O 1
ATOM 678 N N . GLU A 1 94 ? -22.230 9.218 13.489 1.00 87.31 94 GLU A N 1
ATOM 679 C CA . GLU A 1 94 ? -22.884 8.405 12.461 1.00 87.31 94 GLU A CA 1
ATOM 680 C C . GLU A 1 94 ? -24.148 9.110 11.950 1.00 87.31 94 GLU A C 1
ATOM 682 O O . GLU A 1 94 ? -24.893 9.713 12.721 1.00 87.31 94 GLU A O 1
ATOM 687 N N . GLY A 1 95 ? -24.392 9.059 10.639 1.00 89.62 95 GLY A N 1
ATOM 688 C CA . GLY A 1 95 ? -25.582 9.640 10.017 1.00 89.62 95 GLY A CA 1
ATOM 689 C C . GLY A 1 95 ? -25.592 9.501 8.495 1.00 89.62 95 GLY A C 1
ATOM 690 O O . GLY A 1 95 ? -24.560 9.259 7.869 1.00 89.62 95 GLY A O 1
ATOM 691 N N . GLU A 1 96 ? -26.770 9.646 7.893 1.00 89.75 96 GLU A N 1
ATOM 692 C CA . GLU A 1 96 ? -26.965 9.664 6.445 1.00 89.75 96 GLU A CA 1
ATOM 693 C C . GLU A 1 96 ? -26.516 11.008 5.864 1.00 89.75 96 GLU A C 1
ATOM 695 O O . GLU A 1 96 ? -26.901 12.074 6.348 1.00 89.75 96 GLU A O 1
ATOM 700 N N . VAL A 1 97 ? -25.711 10.965 4.800 1.00 91.25 97 VAL A N 1
ATOM 701 C CA . VAL A 1 97 ? -25.266 12.166 4.088 1.00 91.25 97 VAL A CA 1
ATOM 702 C C . VAL A 1 97 ? -26.394 12.690 3.205 1.00 91.25 97 VAL A C 1
ATOM 704 O O . VAL A 1 97 ? -26.707 12.094 2.179 1.00 91.25 97 VAL A O 1
ATOM 707 N N . VAL A 1 98 ? -26.957 13.840 3.574 1.00 90.94 98 VAL A N 1
ATOM 708 C CA . VAL A 1 98 ? -28.026 14.501 2.808 1.00 90.94 98 VAL A CA 1
ATOM 709 C C . VAL A 1 98 ? -27.458 15.494 1.805 1.00 90.94 98 VAL A C 1
ATOM 711 O O . VAL A 1 98 ? -27.955 15.610 0.688 1.00 90.94 98 VAL A O 1
ATOM 714 N N . GLU A 1 99 ? -26.406 16.217 2.188 1.00 90.44 99 GLU A N 1
ATOM 715 C CA . GLU A 1 99 ? -25.820 17.249 1.338 1.00 90.44 99 GLU A CA 1
ATOM 716 C C . GLU A 1 99 ? -24.312 17.384 1.568 1.00 90.44 99 GLU A C 1
ATOM 718 O O . GLU A 1 99 ? -23.843 17.393 2.708 1.00 90.44 99 GLU A O 1
ATOM 723 N N . ILE A 1 100 ? -23.562 17.527 0.470 1.00 91.69 100 ILE A N 1
ATOM 724 C CA . ILE A 1 100 ? -22.134 17.855 0.468 1.00 91.69 100 ILE A CA 1
ATOM 725 C C . ILE A 1 100 ? -21.934 19.116 -0.375 1.00 91.69 100 ILE A C 1
ATOM 727 O O . ILE A 1 100 ? -22.114 19.087 -1.591 1.00 91.69 100 ILE A O 1
ATOM 731 N N . GLN A 1 101 ? -21.506 20.206 0.256 1.00 87.88 101 GLN A N 1
ATOM 732 C CA . GLN A 1 101 ? -21.088 21.437 -0.417 1.00 87.88 101 GLN A CA 1
ATOM 733 C C . GLN A 1 101 ? -19.574 21.595 -0.277 1.00 87.88 101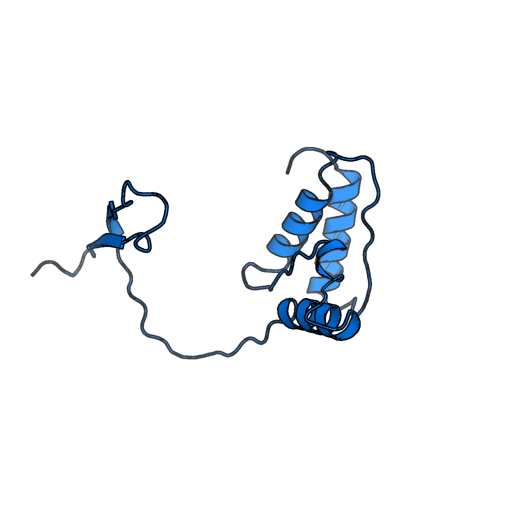 GLN A C 1
ATOM 735 O O . GLN A 1 101 ? -19.039 21.495 0.825 1.00 87.88 101 GLN A O 1
ATOM 740 N N . ILE A 1 102 ? -18.871 21.821 -1.388 1.00 87.62 102 ILE A N 1
ATOM 741 C CA . ILE A 1 102 ? -17.419 22.038 -1.402 1.00 87.62 102 ILE A CA 1
ATOM 742 C C . ILE A 1 102 ? -17.148 23.385 -2.062 1.00 87.62 102 ILE A C 1
ATOM 744 O O . ILE A 1 102 ? -17.299 23.528 -3.276 1.00 87.62 102 ILE A O 1
ATOM 748 N N . ASP A 1 103 ? -16.674 24.339 -1.274 1.00 82.69 103 ASP A N 1
ATOM 749 C CA . ASP A 1 103 ? -16.233 25.641 -1.747 1.00 82.69 103 ASP A CA 1
ATOM 750 C C . ASP A 1 103 ? -14.804 25.520 -2.270 1.00 82.69 103 ASP A C 1
ATOM 752 O O . ASP A 1 103 ? -13.824 25.373 -1.528 1.00 82.69 103 ASP A O 1
ATOM 756 N N . ARG A 1 104 ? -14.675 25.554 -3.596 1.00 77.12 104 ARG A N 1
ATOM 757 C CA . ARG A 1 104 ? -13.375 25.652 -4.251 1.00 77.12 104 ARG A CA 1
ATOM 758 C C . ARG A 1 104 ? -13.128 27.113 -4.637 1.00 77.12 104 ARG A C 1
ATOM 760 O O . ARG A 1 104 ? -13.807 27.596 -5.542 1.00 77.12 104 ARG A O 1
ATOM 767 N N . PRO A 1 105 ? -12.161 27.813 -4.015 1.00 71.06 105 PRO A N 1
ATOM 768 C CA . PRO A 1 105 ? -11.813 29.162 -4.443 1.00 71.06 105 PRO A CA 1
ATOM 769 C C . PRO A 1 105 ? -11.306 29.139 -5.893 1.00 71.06 105 PRO A C 1
ATOM 771 O O . PRO A 1 105 ? -10.544 28.254 -6.289 1.00 71.06 105 PRO A O 1
ATOM 774 N N . ALA A 1 106 ? -11.754 30.110 -6.692 1.00 67.44 106 ALA A N 1
ATOM 775 C CA . ALA A 1 106 ? -11.436 30.217 -8.120 1.00 67.44 106 ALA A CA 1
ATOM 776 C C . ALA A 1 106 ? -9.974 30.620 -8.397 1.00 67.44 106 ALA A C 1
ATOM 778 O O . ALA A 1 106 ? -9.489 30.465 -9.516 1.00 67.44 106 ALA A O 1
ATOM 779 N N . LEU A 1 107 ? -9.265 31.132 -7.387 1.00 66.00 107 LEU A N 1
ATOM 780 C CA . LEU A 1 107 ? -7.886 31.591 -7.510 1.00 66.00 107 LEU A CA 1
ATOM 781 C C . LEU A 1 107 ? -6.910 30.474 -7.125 1.00 66.00 107 LEU A C 1
ATOM 783 O O . LEU A 1 107 ? -6.899 29.985 -5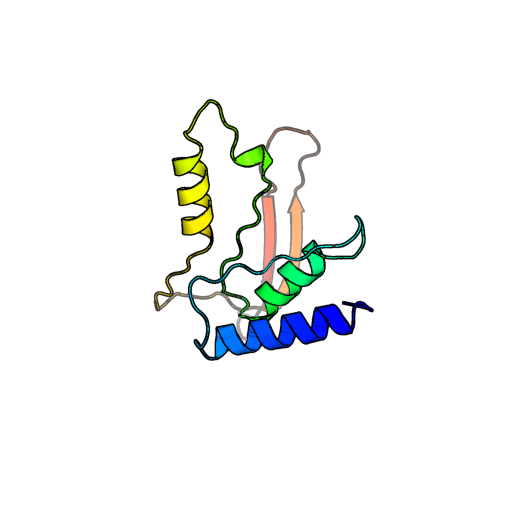.994 1.00 66.00 107 LEU A O 1
ATOM 787 N N . LEU A 1 108 ? -6.061 30.093 -8.080 1.00 58.34 108 LEU A N 1
ATOM 788 C CA . LEU A 1 108 ? -4.912 29.217 -7.863 1.00 58.34 108 LEU A CA 1
ATOM 789 C C . LEU A 1 108 ? -3.954 29.884 -6.863 1.00 58.34 108 LEU A C 1
ATOM 791 O O . LEU A 1 108 ? -3.197 30.773 -7.239 1.00 58.34 108 LEU A O 1
ATOM 795 N N . GLY A 1 109 ? -3.989 29.460 -5.597 1.00 60.72 109 GLY A N 1
ATOM 796 C CA . GLY A 1 109 ? -2.962 29.820 -4.611 1.00 60.72 109 GLY A CA 1
ATOM 797 C C . GLY A 1 109 ? -3.436 30.355 -3.260 1.00 60.72 109 GLY A C 1
ATOM 798 O O . GLY A 1 109 ? -2.584 30.592 -2.411 1.00 60.72 109 GLY A O 1
ATOM 799 N N . ALA A 1 110 ? -4.739 30.508 -3.002 1.00 61.75 110 ALA A N 1
ATOM 800 C CA . ALA A 1 110 ? -5.211 30.935 -1.683 1.00 61.75 110 ALA A CA 1
ATOM 801 C C . ALA A 1 110 ? -6.471 30.180 -1.233 1.00 61.75 110 ALA A C 1
ATOM 803 O O . ALA A 1 110 ? -7.473 30.141 -1.942 1.00 61.75 110 ALA A O 1
ATOM 804 N N . VAL A 1 111 ? -6.395 29.663 -0.001 1.00 60.75 111 VAL A N 1
ATOM 805 C CA . VAL A 1 111 ? -7.424 28.971 0.797 1.00 60.75 111 VAL A CA 1
ATOM 806 C C . VAL A 1 111 ? -7.576 27.468 0.503 1.00 60.75 111 VAL A C 1
ATOM 808 O O . VAL A 1 111 ? -7.874 27.018 -0.603 1.00 60.75 111 VAL A O 1
ATOM 811 N N . SER A 1 112 ? -7.334 26.670 1.548 1.00 69.31 112 SER A N 1
ATOM 812 C CA . SER A 1 112 ? -7.674 25.248 1.625 1.00 69.31 112 SER A CA 1
ATOM 813 C C . SER A 1 112 ? -9.153 25.048 1.301 1.00 69.31 112 SER A C 1
ATOM 815 O O . SER A 1 112 ? -9.977 25.820 1.773 1.00 69.31 112 SER A O 1
ATOM 817 N N . LYS A 1 113 ? -9.499 24.007 0.538 1.00 75.25 113 LYS A N 1
ATOM 818 C CA . LYS A 1 113 ? -10.899 23.675 0.214 1.00 75.25 113 LYS A CA 1
ATOM 819 C C . LYS A 1 113 ? -11.736 23.641 1.501 1.00 75.25 113 LYS A C 1
ATOM 821 O O . LYS A 1 113 ? -11.459 22.814 2.367 1.00 75.25 113 LYS A O 1
ATOM 826 N N . THR A 1 114 ? -12.721 24.525 1.616 1.00 81.25 114 THR A N 1
ATOM 827 C CA . THR A 1 114 ? -13.720 24.512 2.694 1.00 81.25 114 THR A CA 1
ATOM 828 C C . THR A 1 114 ? -14.995 23.847 2.188 1.00 81.25 114 THR A C 1
ATOM 830 O O . THR A 1 114 ? -15.186 23.693 0.984 1.00 81.25 114 THR A O 1
ATOM 833 N N . GLY A 1 115 ? -15.856 23.380 3.086 1.00 86.44 115 GLY A N 1
ATOM 834 C CA . GLY A 1 115 ? -17.109 22.752 2.689 1.00 86.44 115 GLY A CA 1
ATOM 835 C C . GLY A 1 115 ? -18.032 22.491 3.869 1.00 86.44 115 GLY A C 1
ATOM 836 O O . GLY A 1 115 ? -17.601 22.525 5.021 1.00 86.44 115 GLY A O 1
ATOM 837 N N . LYS A 1 116 ? -19.300 22.226 3.563 1.00 89.44 116 LYS A N 1
ATOM 838 C CA . LYS A 1 116 ? -20.353 21.899 4.523 1.00 89.44 116 LYS A CA 1
ATOM 839 C C . LYS A 1 116 ? -20.878 20.492 4.236 1.00 89.44 116 LYS A C 1
ATOM 841 O O . LYS A 1 116 ? -21.196 20.173 3.092 1.00 89.44 116 LYS A O 1
ATOM 846 N N . LEU A 1 117 ? -20.960 19.664 5.275 1.00 89.31 117 LEU A N 1
ATOM 847 C CA . LEU A 1 117 ? -21.544 18.323 5.238 1.00 89.31 117 LEU A CA 1
ATOM 848 C C . LEU A 1 117 ? -22.786 18.314 6.132 1.00 89.31 117 LEU A C 1
ATOM 8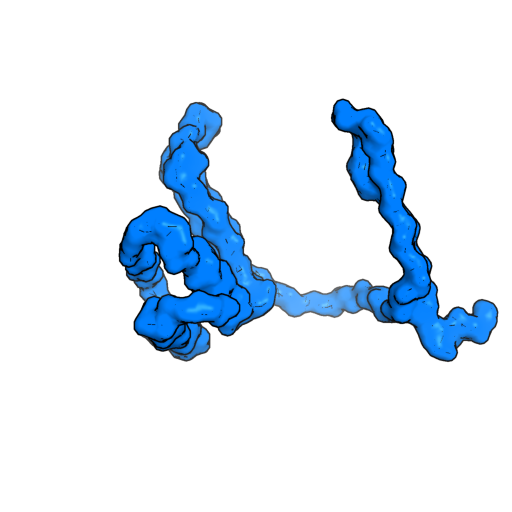50 O O . LEU A 1 117 ? -22.679 18.608 7.320 1.00 89.31 117 LEU A O 1
ATOM 854 N N . THR A 1 118 ? -23.948 17.988 5.569 1.00 88.31 118 THR A N 1
ATOM 855 C CA . THR A 1 118 ? -25.203 17.875 6.323 1.00 88.31 118 THR A CA 1
ATOM 856 C C . THR A 1 118 ? -25.534 16.398 6.519 1.00 88.31 118 THR A C 1
ATOM 858 O O . THR A 1 118 ? -25.764 15.682 5.541 1.00 88.31 118 THR A O 1
ATOM 861 N N . LEU A 1 119 ? -25.550 15.952 7.778 1.00 89.19 119 LEU A N 1
ATOM 862 C CA . LEU A 1 119 ? -25.887 14.586 8.188 1.00 89.19 119 LEU A CA 1
ATOM 863 C C . LEU A 1 119 ? -27.281 14.564 8.833 1.00 89.19 119 LEU A C 1
ATOM 865 O O . LEU A 1 119 ? -27.619 15.488 9.572 1.00 89.19 119 LEU A O 1
ATOM 869 N N . LYS A 1 120 ? -28.076 13.523 8.575 1.00 87.31 120 LYS A N 1
ATOM 870 C CA . LYS A 1 120 ? -29.347 13.259 9.272 1.00 87.31 120 LYS A CA 1
ATOM 871 C C . LYS A 1 120 ? -29.356 11.855 9.872 1.00 87.31 120 LYS A C 1
ATOM 873 O O . LYS A 1 120 ? -28.774 10.938 9.302 1.00 87.31 120 LYS A O 1
ATOM 878 N N . THR A 1 121 ? -30.042 11.673 10.994 1.00 84.88 121 THR A N 1
ATOM 879 C CA . THR A 1 121 ? -30.309 10.354 11.589 1.00 84.88 121 THR A CA 1
ATOM 880 C C . THR A 1 121 ? -31.816 10.163 11.745 1.00 84.88 121 THR A C 1
ATOM 882 O O . THR A 1 121 ? -32.568 11.134 11.783 1.00 84.88 121 THR A O 1
ATOM 885 N N . THR A 1 122 ? -32.274 8.913 11.822 1.00 76.12 122 THR A N 1
ATOM 886 C CA . THR A 1 122 ? -33.703 8.579 11.964 1.00 76.12 122 THR A CA 1
ATOM 887 C C . THR A 1 122 ? -34.298 8.967 13.320 1.00 76.12 122 THR A C 1
ATOM 889 O O . THR A 1 122 ? -35.514 9.041 13.437 1.00 76.12 122 THR A O 1
ATOM 892 N N . GLU A 1 123 ? -33.465 9.202 14.337 1.00 68.19 123 GLU A N 1
ATOM 893 C CA . GLU A 1 123 ? -33.894 9.490 15.718 1.00 68.19 123 GLU A CA 1
ATOM 894 C C . GLU A 1 123 ? -33.694 10.958 16.127 1.00 68.19 123 GLU A C 1
ATOM 896 O O . GLU A 1 123 ? -34.101 11.357 17.215 1.00 68.19 123 GLU A O 1
ATOM 901 N N . MET A 1 124 ? -33.092 11.782 15.265 1.00 57.09 124 MET A N 1
ATOM 902 C CA . MET A 1 124 ? -32.787 13.187 15.547 1.00 57.09 124 MET A CA 1
ATOM 903 C C . MET A 1 124 ? -33.698 14.107 14.725 1.00 57.09 124 MET A C 1
ATOM 905 O O . MET A 1 124 ? -33.247 14.949 13.953 1.00 57.09 124 MET A O 1
ATOM 909 N N . GLU A 1 125 ? -35.006 13.914 14.895 1.00 43.03 125 GLU A N 1
ATOM 910 C CA . GLU A 1 125 ? -36.025 14.943 14.680 1.00 43.03 125 GLU A CA 1
ATOM 911 C C . GLU A 1 125 ? -36.682 15.249 16.029 1.00 43.03 125 GLU A C 1
ATOM 913 O O . GLU A 1 125 ? -37.641 14.573 16.389 1.00 43.03 125 GLU A O 1
ATOM 918 N N . ILE A 1 126 ? -36.159 16.248 16.755 1.00 36.03 126 ILE A N 1
ATOM 919 C CA . ILE A 1 126 ? -36.935 17.265 17.497 1.00 36.03 126 ILE A CA 1
ATOM 920 C C . ILE A 1 126 ? -36.134 18.570 17.472 1.00 36.03 126 ILE A C 1
ATOM 922 O O . ILE A 1 126 ? -34.945 18.533 17.862 1.00 36.03 126 ILE A O 1
#